Protein AF-A0A973H0E6-F1 (afdb_monomer_lite)

pLDDT: mean 86.82, std 16.66, range [43.59, 98.31]

Foldseek 3Di:
DDDDDDDPVVVVVVVVVVVLVVVLVVVLVVVPDPPDDVVNSVVSSQVSQVVVVHHPCQFPDDDPDPDPPPDDDGDD

Sequence (76 aa):
MPITLKSAKQIELLRDAGQLVRATFDLLRGHVRSGVTTAELDAIAEEFIRSRGADPVYKGYVPPGRRGWSNVPPFP

Radius of gyration: 15.98 Å; chains: 1; bounding box: 36×32×37 Å

Secondary structure (DSSP, 8-state):
----PPPHHHHHHHHHHHHHHHHHHHHHTTT--TT--HHHHHHHHHHHHHHTT---TTTT---TT-TT----PPP-

Structure (mmCIF, N/CA/C/O backbone):
data_AF-A0A973H0E6-F1
#
_entry.id   AF-A0A973H0E6-F1
#
loop_
_atom_site.group_PDB
_atom_site.id
_atom_site.type_symbol
_atom_site.label_atom_id
_atom_site.label_alt_id
_atom_site.label_comp_id
_atom_site.label_asym_id
_atom_site.label_entity_id
_atom_site.label_seq_id
_atom_site.pdbx_PDB_ins_code
_atom_site.Cartn_x
_atom_site.Cartn_y
_atom_site.Cartn_z
_atom_site.occupancy
_atom_site.B_iso_or_equiv
_atom_site.auth_seq_id
_atom_site.auth_comp_id
_atom_site.auth_asym_id
_atom_site.auth_atom_id
_atom_site.pdbx_PDB_model_num
ATOM 1 N N . MET A 1 1 ? 10.532 21.081 -13.214 1.00 66.88 1 MET A N 1
ATOM 2 C CA . MET A 1 1 ? 11.137 19.731 -13.159 1.00 66.88 1 MET A CA 1
ATOM 3 C C . MET A 1 1 ? 10.791 18.989 -14.439 1.00 66.88 1 MET A C 1
ATOM 5 O O . MET A 1 1 ? 9.623 19.032 -14.809 1.00 66.88 1 MET A O 1
ATOM 9 N N . PRO A 1 2 ? 11.754 18.353 -15.123 1.00 84.62 2 PRO A N 1
ATOM 10 C CA . PRO A 1 2 ? 11.456 17.520 -16.284 1.00 84.62 2 PRO A CA 1
ATOM 11 C C . PRO A 1 2 ? 10.706 16.245 -15.865 1.00 84.62 2 PRO A C 1
ATOM 13 O O . PRO A 1 2 ? 10.930 15.716 -14.776 1.00 84.62 2 PRO A O 1
ATOM 16 N N . ILE A 1 3 ? 9.819 15.753 -16.730 1.00 91.31 3 ILE A N 1
ATOM 17 C CA . ILE A 1 3 ? 9.116 14.479 -16.536 1.00 91.31 3 ILE A CA 1
ATOM 18 C C . ILE A 1 3 ? 10.080 13.342 -16.893 1.00 91.31 3 ILE A C 1
ATOM 20 O O . ILE A 1 3 ? 10.615 13.301 -17.999 1.00 91.31 3 ILE A O 1
ATOM 24 N N . THR A 1 4 ? 10.304 12.408 -15.968 1.00 92.88 4 THR A N 1
ATOM 25 C CA . THR A 1 4 ? 11.134 11.225 -16.231 1.00 92.88 4 THR A CA 1
ATOM 26 C C . THR A 1 4 ? 10.330 10.167 -16.978 1.00 92.88 4 THR A C 1
ATOM 28 O O . THR A 1 4 ? 9.392 9.592 -16.422 1.00 92.88 4 THR A O 1
ATOM 31 N N . LEU A 1 5 ? 10.731 9.863 -18.212 1.00 96.06 5 LEU A N 1
ATOM 32 C CA . LEU A 1 5 ? 10.176 8.744 -18.970 1.00 96.06 5 LEU A CA 1
ATOM 33 C C . LEU A 1 5 ? 10.676 7.415 -18.394 1.00 96.06 5 LEU A C 1
ATOM 35 O O . LEU A 1 5 ? 11.869 7.238 -18.150 1.00 96.06 5 LEU A O 1
ATOM 39 N N . LYS A 1 6 ? 9.748 6.488 -18.153 1.00 96.50 6 LYS A N 1
ATOM 40 C CA . LYS A 1 6 ? 10.055 5.144 -17.653 1.00 96.50 6 LYS A CA 1
ATOM 41 C C . LYS A 1 6 ? 10.435 4.225 -18.812 1.00 96.50 6 LYS A C 1
ATOM 43 O O . LYS A 1 6 ? 9.871 4.331 -19.898 1.00 96.50 6 LYS A O 1
ATOM 48 N N . SER A 1 7 ? 11.368 3.307 -18.578 1.00 98.12 7 SER A N 1
ATOM 49 C CA . SER A 1 7 ? 11.662 2.234 -19.532 1.00 98.12 7 SER A CA 1
ATOM 50 C C . SER A 1 7 ? 10.538 1.194 -19.552 1.00 98.12 7 SER A C 1
ATOM 52 O O . SER A 1 7 ? 9.774 1.086 -18.592 1.00 98.12 7 SER A O 1
ATOM 54 N N . ALA A 1 8 ? 10.469 0.373 -20.603 1.00 98.12 8 ALA A N 1
ATOM 55 C CA . ALA A 1 8 ? 9.497 -0.721 -20.683 1.00 98.12 8 ALA A CA 1
ATOM 56 C C . ALA A 1 8 ? 9.557 -1.642 -19.449 1.00 98.12 8 ALA A C 1
ATOM 58 O O . ALA A 1 8 ? 8.536 -1.910 -18.827 1.00 98.12 8 ALA A O 1
ATOM 59 N N . LYS A 1 9 ? 10.765 -2.022 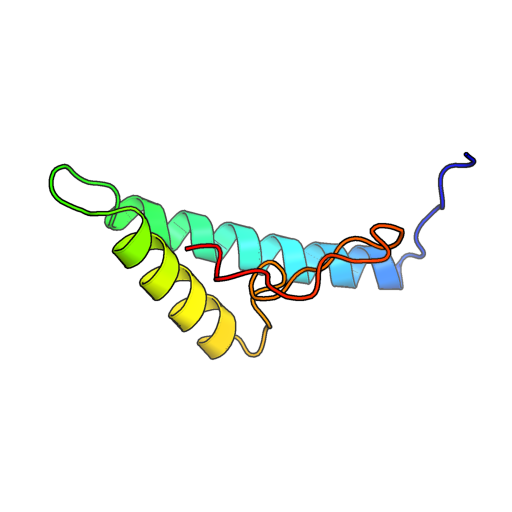-19.006 1.00 98.06 9 LYS A N 1
ATOM 60 C CA . LYS A 1 9 ? 10.961 -2.826 -17.788 1.00 98.06 9 LYS A CA 1
ATOM 61 C C . LYS A 1 9 ? 10.400 -2.145 -16.536 1.00 98.06 9 LYS A C 1
ATOM 63 O O . LYS A 1 9 ? 9.807 -2.807 -15.694 1.00 98.06 9 LYS A O 1
ATOM 68 N N . GLN A 1 10 ? 10.599 -0.834 -16.392 1.00 97.69 10 GLN A N 1
ATOM 69 C CA . GLN A 1 10 ? 10.031 -0.094 -15.265 1.00 97.69 10 GLN A CA 1
ATOM 70 C C . GLN A 1 10 ? 8.502 -0.081 -15.335 1.00 97.69 10 GLN A C 1
ATOM 72 O O . GLN A 1 10 ? 7.860 -0.282 -14.314 1.00 97.69 10 GLN A O 1
ATOM 77 N N . ILE A 1 11 ? 7.924 0.110 -16.522 1.00 98.19 11 ILE A N 1
ATOM 78 C CA . ILE A 1 11 ? 6.469 0.080 -16.720 1.00 98.19 11 ILE A CA 1
ATOM 79 C C . ILE A 1 11 ? 5.880 -1.275 -16.311 1.00 98.19 11 ILE A C 1
ATOM 81 O O . ILE A 1 11 ? 4.864 -1.288 -15.622 1.00 98.19 11 ILE A O 1
ATOM 85 N N . GLU A 1 12 ? 6.525 -2.391 -16.661 1.00 98.31 12 GLU A N 1
ATOM 86 C CA . GLU A 1 12 ? 6.086 -3.723 -16.215 1.00 98.31 12 GLU A CA 1
ATOM 87 C C . GLU A 1 12 ? 6.110 -3.854 -14.686 1.00 98.31 12 GLU A C 1
ATOM 89 O O . GLU A 1 12 ? 5.106 -4.226 -14.088 1.00 98.31 12 GLU A O 1
ATOM 94 N N . LEU A 1 13 ? 7.192 -3.425 -14.028 1.00 96.81 13 LEU A N 1
ATOM 95 C CA . LEU A 1 13 ? 7.268 -3.440 -12.560 1.00 96.81 13 LEU A CA 1
ATOM 96 C C . LEU A 1 13 ? 6.178 -2.575 -11.905 1.00 96.81 13 LEU A C 1
ATOM 98 O O . LEU A 1 13 ? 5.597 -2.956 -10.891 1.00 96.81 13 LEU A O 1
ATOM 102 N N . LEU A 1 14 ? 5.881 -1.408 -12.486 1.00 96.12 14 LEU A N 1
ATOM 103 C CA . LEU A 1 14 ? 4.777 -0.557 -12.038 1.00 96.12 14 LEU A CA 1
ATOM 104 C C . LEU A 1 14 ? 3.416 -1.240 -12.231 1.00 96.12 14 LEU A C 1
ATOM 106 O O . LEU A 1 14 ? 2.529 -1.064 -11.395 1.00 96.12 14 LEU A O 1
ATOM 110 N N . ARG A 1 15 ? 3.238 -2.008 -13.312 1.00 97.69 15 ARG A N 1
ATOM 111 C CA . ARG A 1 15 ? 2.006 -2.757 -13.575 1.00 97.69 15 ARG A CA 1
ATOM 112 C C . ARG A 1 15 ? 1.803 -3.850 -12.530 1.00 97.69 15 ARG A C 1
ATOM 114 O O . ARG A 1 15 ? 0.708 -3.927 -11.978 1.00 97.69 15 ARG A O 1
ATOM 121 N N . ASP A 1 16 ? 2.838 -4.620 -12.215 1.00 96.56 16 ASP A N 1
ATOM 122 C CA . ASP A 1 16 ? 2.777 -5.672 -11.193 1.00 96.56 16 ASP A CA 1
ATOM 123 C C . ASP A 1 16 ? 2.462 -5.086 -9.809 1.00 96.56 16 ASP A C 1
ATOM 125 O O . ASP A 1 16 ? 1.546 -5.543 -9.121 1.00 96.56 16 ASP A O 1
ATOM 129 N N . ALA A 1 17 ? 3.138 -3.993 -9.435 1.00 95.81 17 ALA A N 1
ATOM 130 C CA . ALA A 1 17 ? 2.844 -3.271 -8.198 1.00 95.81 17 ALA A CA 1
ATOM 131 C C . ALA A 1 17 ? 1.397 -2.741 -8.170 1.00 95.81 17 ALA A C 1
ATOM 133 O O . ALA A 1 17 ? 0.700 -2.863 -7.163 1.00 95.81 17 ALA A O 1
ATOM 134 N N . GLY A 1 18 ? 0.909 -2.192 -9.287 1.00 96.50 18 GLY A N 1
ATOM 135 C CA . GLY A 1 18 ? -0.466 -1.709 -9.416 1.00 96.50 18 GLY A CA 1
ATOM 136 C C . GLY A 1 18 ? -1.518 -2.817 -9.299 1.00 96.50 18 GLY A C 1
ATOM 137 O O . GLY A 1 18 ? -2.574 -2.597 -8.704 1.00 96.50 18 GLY A O 1
ATOM 138 N N . GLN A 1 19 ? -1.236 -4.017 -9.816 1.00 98.12 19 GLN A N 1
ATOM 139 C CA . GLN A 1 19 ? -2.117 -5.179 -9.660 1.00 98.12 19 GLN A CA 1
ATOM 140 C C . GLN A 1 19 ? -2.233 -5.603 -8.196 1.00 98.12 19 GLN A C 1
ATOM 142 O O . GLN A 1 19 ? -3.344 -5.864 -7.731 1.00 98.12 19 GLN A O 1
ATOM 147 N N . LEU A 1 20 ? -1.119 -5.611 -7.457 1.00 97.19 20 LEU A N 1
A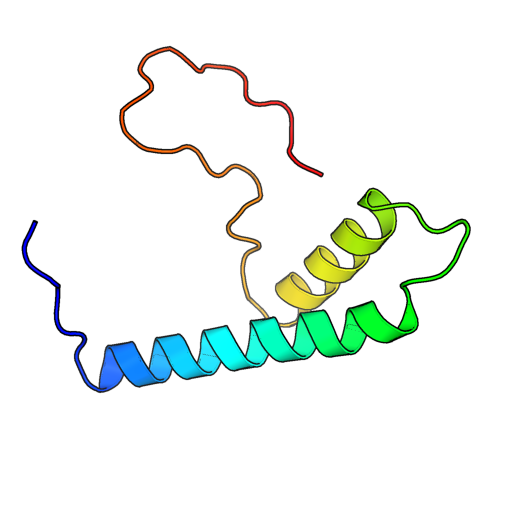TOM 148 C CA . LEU A 1 20 ? -1.139 -5.885 -6.023 1.00 97.19 20 LEU A CA 1
ATOM 149 C C . LEU A 1 20 ? -1.985 -4.851 -5.272 1.00 97.19 20 LEU A C 1
ATOM 151 O O . LEU A 1 20 ? -2.861 -5.229 -4.502 1.00 97.19 20 LEU A O 1
ATOM 155 N N . VAL A 1 21 ? -1.780 -3.559 -5.550 1.00 96.50 21 VAL A N 1
ATOM 156 C CA . VAL A 1 21 ? -2.570 -2.474 -4.943 1.00 96.50 21 VAL A CA 1
ATOM 157 C C . VAL A 1 21 ? -4.063 -2.667 -5.211 1.00 96.50 21 VAL A C 1
ATOM 159 O O . VAL A 1 21 ? -4.876 -2.572 -4.292 1.00 96.50 21 VAL A O 1
ATOM 162 N N . ARG A 1 22 ? -4.440 -2.988 -6.455 1.00 98.12 22 ARG A N 1
ATOM 163 C CA . ARG A 1 22 ? -5.834 -3.280 -6.813 1.00 98.12 22 ARG A CA 1
ATOM 164 C C . ARG A 1 22 ? -6.386 -4.463 -6.018 1.00 98.12 22 ARG A C 1
ATOM 166 O O . ARG A 1 22 ? -7.487 -4.355 -5.490 1.00 98.12 22 ARG A O 1
ATOM 173 N N . ALA A 1 23 ? -5.629 -5.553 -5.909 1.00 98.06 23 ALA A N 1
ATOM 174 C CA . ALA A 1 23 ? -6.043 -6.733 -5.156 1.00 98.06 23 ALA A CA 1
ATOM 175 C C . ALA A 1 23 ? -6.251 -6.424 -3.663 1.00 98.06 23 ALA A C 1
ATOM 177 O O . ALA A 1 23 ? -7.219 -6.905 -3.076 1.00 98.06 23 ALA A O 1
ATOM 178 N N . THR A 1 24 ? -5.410 -5.570 -3.069 1.00 97.25 24 THR A N 1
ATOM 179 C CA . THR A 1 24 ? -5.602 -5.087 -1.694 1.00 97.25 24 THR A CA 1
ATOM 180 C C . THR A 1 24 ? -6.914 -4.312 -1.557 1.00 97.25 24 THR A C 1
ATOM 182 O O . THR A 1 24 ? -7.683 -4.562 -0.634 1.00 97.25 24 THR A O 1
ATOM 185 N N . PHE A 1 25 ? -7.227 -3.408 -2.491 1.00 97.25 25 PHE A N 1
ATOM 186 C CA . PHE A 1 25 ? -8.506 -2.689 -2.466 1.00 97.25 25 PHE A CA 1
ATOM 187 C C . PHE A 1 25 ? -9.710 -3.616 -2.655 1.00 97.25 25 PHE A C 1
ATOM 189 O O . PHE A 1 25 ? -10.723 -3.433 -1.982 1.00 97.25 25 PHE A O 1
ATOM 196 N N . ASP A 1 26 ? -9.611 -4.602 -3.548 1.00 98.25 26 ASP A N 1
ATOM 197 C CA . ASP A 1 26 ? -10.674 -5.583 -3.778 1.00 98.25 26 ASP A CA 1
ATOM 198 C C . ASP A 1 26 ? -10.945 -6.420 -2.514 1.00 98.25 26 ASP A C 1
ATOM 200 O O . ASP A 1 26 ? -12.109 -6.638 -2.179 1.00 98.25 26 ASP A O 1
ATOM 204 N N . LEU A 1 27 ? -9.901 -6.803 -1.765 1.00 97.50 27 LEU A N 1
ATOM 205 C CA . LEU A 1 27 ? -10.029 -7.438 -0.448 1.00 97.50 27 LEU A CA 1
ATOM 206 C C . LEU A 1 27 ? -10.765 -6.524 0.541 1.00 97.50 27 LEU A C 1
ATOM 208 O O . LEU A 1 27 ? -11.779 -6.919 1.117 1.00 97.50 27 LEU A O 1
ATOM 212 N N . LEU A 1 28 ? -10.291 -5.286 0.714 1.00 97.50 28 LEU A N 1
ATOM 213 C CA . LEU A 1 28 ? -10.827 -4.360 1.716 1.00 97.50 28 LEU A CA 1
ATOM 214 C C . LEU A 1 28 ? -12.307 -4.034 1.510 1.00 97.50 28 LEU A C 1
ATOM 216 O O . LEU A 1 28 ? -13.010 -3.806 2.493 1.00 97.50 28 LEU A O 1
ATOM 220 N N . ARG A 1 29 ? -12.819 -4.059 0.271 1.00 97.06 29 ARG A N 1
ATOM 221 C CA . ARG A 1 29 ? -14.246 -3.815 -0.015 1.00 97.06 29 ARG A CA 1
ATOM 222 C C . ARG A 1 29 ? -15.185 -4.688 0.818 1.00 97.06 29 ARG A C 1
ATOM 224 O O . ARG A 1 29 ? -16.239 -4.203 1.213 1.00 97.06 29 ARG A O 1
ATOM 231 N N . GLY A 1 30 ? -14.812 -5.937 1.107 1.00 96.44 30 GLY A N 1
ATOM 232 C CA . GLY A 1 30 ? -15.618 -6.842 1.937 1.00 96.44 30 GLY A CA 1
ATOM 233 C C . GLY A 1 30 ? -15.614 -6.501 3.433 1.00 96.44 30 GLY A C 1
ATOM 234 O O . GLY A 1 30 ? -16.485 -6.957 4.171 1.00 96.44 30 GLY A O 1
ATOM 235 N N . HIS A 1 31 ? -14.657 -5.688 3.881 1.00 96.81 31 HIS A N 1
ATOM 236 C CA . HIS A 1 31 ? -14.449 -5.340 5.286 1.00 96.81 31 HIS A CA 1
ATOM 237 C C . HIS A 1 31 ? -14.949 -3.936 5.646 1.00 96.81 31 HIS A C 1
ATOM 239 O O . HIS A 1 31 ? -15.125 -3.639 6.826 1.00 96.81 31 HIS A O 1
ATOM 245 N N . VAL A 1 32 ? -15.225 -3.076 4.659 1.00 96.81 32 VAL A N 1
ATOM 246 C CA . VAL A 1 32 ? -15.758 -1.726 4.892 1.00 96.81 32 VAL A CA 1
ATOM 247 C C . VAL A 1 32 ? -17.232 -1.808 5.294 1.00 96.81 32 VAL A C 1
ATOM 249 O O . VAL A 1 32 ? -18.127 -1.907 4.456 1.00 96.81 32 VAL A O 1
ATOM 252 N N . ARG A 1 33 ? -17.489 -1.754 6.602 1.00 96.31 33 ARG A N 1
ATOM 253 C CA . ARG A 1 33 ? -18.834 -1.749 7.193 1.00 96.31 33 ARG A CA 1
ATOM 254 C C . ARG A 1 33 ? -18.855 -0.955 8.498 1.00 96.31 33 ARG A C 1
ATOM 256 O O . ARG A 1 33 ? -17.814 -0.730 9.110 1.00 96.31 33 ARG A O 1
ATOM 263 N N . SER A 1 34 ? -20.046 -0.540 8.931 1.00 96.75 34 SER A N 1
ATOM 264 C CA . SER A 1 34 ? -20.213 0.189 10.196 1.00 96.75 34 SER A CA 1
ATOM 265 C C . SER A 1 34 ? -19.642 -0.607 11.375 1.00 96.75 34 SER A C 1
ATOM 267 O O . SER A 1 34 ? -19.812 -1.825 11.444 1.00 96.75 34 SER A O 1
ATOM 269 N N . GLY A 1 35 ? -18.961 0.089 12.284 1.00 96.56 35 GLY A N 1
ATOM 270 C CA . GLY A 1 35 ? -18.292 -0.506 13.441 1.00 96.56 35 GLY A CA 1
ATOM 271 C C . GLY A 1 35 ? -16.857 -0.976 13.189 1.00 96.56 35 GLY A C 1
ATOM 272 O O . GLY A 1 35 ? -16.166 -1.249 14.161 1.00 96.56 35 GLY A O 1
ATOM 273 N N . VAL A 1 36 ? -16.392 -1.027 11.933 1.00 97.00 36 VAL A N 1
ATOM 274 C CA . VAL A 1 36 ? -14.984 -1.313 11.610 1.00 97.00 36 VAL A CA 1
ATOM 275 C C . VAL A 1 36 ? -14.172 -0.020 11.627 1.00 97.00 36 VAL A C 1
ATOM 277 O O . VAL A 1 36 ? -14.560 0.993 11.041 1.00 97.00 36 VAL A O 1
ATOM 280 N N . THR A 1 37 ? -13.032 -0.059 12.300 1.00 96.62 37 THR A N 1
ATOM 281 C CA . THR A 1 37 ? -12.076 1.041 12.401 1.00 96.62 37 THR A CA 1
ATOM 282 C C . THR A 1 37 ? -11.121 1.058 11.209 1.00 96.62 37 THR A C 1
ATOM 284 O O . THR A 1 37 ? -10.828 0.037 10.587 1.00 96.62 37 THR A O 1
ATOM 287 N N . THR A 1 38 ? -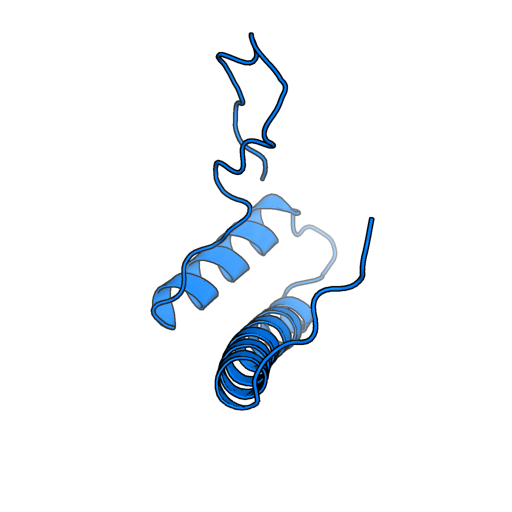10.565 2.227 10.899 1.00 94.38 38 THR A N 1
ATOM 288 C CA . THR A 1 38 ? -9.536 2.342 9.854 1.00 94.38 38 THR A CA 1
ATOM 289 C C . THR A 1 38 ? -8.257 1.584 10.208 1.00 94.38 38 THR A C 1
ATOM 291 O O . THR A 1 38 ? -7.589 1.102 9.303 1.00 94.38 38 THR A O 1
ATOM 294 N N . ALA A 1 39 ? -7.949 1.421 11.499 1.00 94.25 39 ALA A N 1
ATOM 295 C CA . ALA A 1 39 ? -6.813 0.627 11.963 1.00 94.25 39 ALA A CA 1
ATOM 296 C C . ALA A 1 39 ? -6.989 -0.875 11.671 1.00 94.25 39 ALA A C 1
ATOM 298 O O . ALA A 1 39 ? -6.031 -1.542 11.297 1.00 94.25 39 ALA A O 1
ATOM 299 N N . GLU A 1 40 ? -8.209 -1.409 11.784 1.00 96.31 40 GLU A N 1
ATOM 300 C CA . GLU A 1 40 ? -8.497 -2.796 11.390 1.00 96.31 40 GLU A CA 1
ATOM 301 C C . GLU A 1 40 ? -8.357 -2.991 9.876 1.00 96.31 40 GLU A C 1
ATOM 303 O O . GLU A 1 40 ? -7.791 -3.989 9.434 1.00 96.31 40 GLU A O 1
ATOM 308 N N . LEU A 1 41 ? -8.829 -2.030 9.073 1.00 96.62 41 LEU A N 1
ATOM 309 C CA . LEU A 1 41 ? -8.652 -2.068 7.616 1.00 96.62 41 LEU A CA 1
ATOM 310 C C . LEU A 1 41 ? -7.172 -2.002 7.222 1.00 96.62 41 LEU A C 1
ATOM 312 O O . LEU A 1 41 ? -6.745 -2.731 6.330 1.00 96.62 41 LEU A O 1
ATOM 316 N N . ASP A 1 42 ? -6.392 -1.156 7.891 1.00 95.44 42 ASP A N 1
ATOM 317 C CA . ASP A 1 42 ? -4.950 -1.053 7.677 1.00 95.44 42 ASP A CA 1
ATOM 318 C C . ASP A 1 42 ? -4.220 -2.358 8.041 1.00 95.44 42 ASP A C 1
ATOM 320 O O . ASP A 1 42 ? -3.433 -2.853 7.238 1.00 95.44 42 ASP A O 1
ATOM 324 N N . ALA A 1 43 ? -4.558 -2.992 9.169 1.00 96.00 43 ALA A N 1
ATOM 325 C CA . ALA A 1 43 ? -3.982 -4.282 9.552 1.00 96.00 43 ALA A CA 1
ATOM 326 C C . ALA A 1 43 ? -4.256 -5.383 8.509 1.00 96.00 43 ALA A C 1
ATOM 328 O O . ALA A 1 43 ? -3.347 -6.129 8.143 1.00 96.00 43 ALA A O 1
ATOM 329 N N . ILE A 1 44 ? -5.484 -5.447 7.975 1.00 97.00 44 ILE A N 1
ATOM 330 C CA . ILE A 1 44 ? -5.852 -6.382 6.896 1.00 97.00 44 ILE A CA 1
ATOM 331 C C . ILE A 1 44 ? -5.037 -6.096 5.628 1.00 97.00 44 ILE A C 1
ATOM 333 O O . ILE A 1 44 ? -4.555 -7.018 4.965 1.00 97.00 44 ILE A O 1
ATOM 337 N N . ALA A 1 45 ? -4.877 -4.818 5.275 1.00 96.44 45 ALA A N 1
ATOM 338 C CA . ALA A 1 45 ? -4.096 -4.415 4.113 1.00 96.44 45 ALA A CA 1
ATOM 339 C C . ALA A 1 45 ? -2.615 -4.784 4.271 1.00 96.44 45 ALA A C 1
ATOM 341 O O . ALA A 1 45 ? -2.019 -5.327 3.339 1.00 96.44 45 ALA A O 1
ATOM 342 N N . GLU A 1 46 ? -2.029 -4.521 5.440 1.00 95.62 46 GLU A N 1
ATOM 343 C CA . GLU A 1 46 ? -0.638 -4.839 5.752 1.00 95.62 46 GLU A CA 1
ATOM 344 C C . GLU A 1 46 ? -0.379 -6.346 5.684 1.00 95.62 46 GLU A C 1
ATOM 346 O O . GLU A 1 46 ? 0.556 -6.771 5.001 1.00 95.62 46 GLU A O 1
ATOM 351 N N . GLU A 1 47 ? -1.218 -7.157 6.331 1.00 96.88 47 GLU A N 1
ATOM 352 C CA . GLU A 1 47 ? -1.099 -8.616 6.294 1.00 96.88 47 GLU A CA 1
ATOM 353 C C . GLU A 1 47 ? -1.161 -9.134 4.852 1.00 96.88 47 GLU A C 1
ATOM 355 O O . GLU A 1 47 ? -0.301 -9.911 4.422 1.00 96.88 47 GLU A O 1
ATOM 360 N N . PHE A 1 48 ? -2.119 -8.642 4.062 1.00 97.56 48 PHE A N 1
ATOM 361 C CA . PHE A 1 48 ? -2.262 -9.046 2.669 1.00 97.56 48 PHE A CA 1
ATOM 362 C C . PHE A 1 48 ? -1.049 -8.652 1.819 1.00 97.56 48 PHE A C 1
ATOM 364 O O . PHE A 1 48 ? -0.525 -9.486 1.078 1.00 97.56 48 PHE A O 1
ATOM 371 N N . ILE A 1 49 ? -0.562 -7.415 1.941 1.00 96.62 49 ILE A N 1
ATOM 372 C CA . ILE A 1 49 ? 0.607 -6.923 1.196 1.00 96.62 49 ILE A CA 1
ATOM 373 C C . ILE A 1 49 ? 1.852 -7.754 1.540 1.00 96.62 49 ILE A C 1
ATOM 375 O O . ILE A 1 49 ? 2.543 -8.228 0.632 1.00 96.62 49 ILE A O 1
ATOM 379 N N . ARG A 1 50 ? 2.095 -8.018 2.830 1.00 96.19 50 ARG A N 1
ATOM 380 C CA . ARG A 1 50 ? 3.225 -8.843 3.287 1.00 96.19 50 ARG A CA 1
ATOM 381 C C . ARG A 1 50 ? 3.114 -10.290 2.821 1.00 96.19 50 ARG A C 1
ATOM 383 O O . ARG A 1 50 ? 4.112 -10.864 2.390 1.00 96.19 50 ARG A O 1
ATOM 390 N N . SER A 1 51 ? 1.909 -10.866 2.820 1.00 97.38 51 SER A N 1
ATOM 391 C CA . SER A 1 51 ? 1.669 -12.233 2.323 1.00 97.38 51 SER A CA 1
ATOM 392 C C . SER A 1 51 ? 2.021 -12.407 0.838 1.00 97.38 51 SER A C 1
ATOM 394 O O . SER A 1 51 ? 2.282 -13.517 0.377 1.00 97.38 51 SER A O 1
ATOM 396 N N . ARG A 1 52 ? 2.061 -11.301 0.084 1.00 95.75 52 ARG A N 1
ATOM 397 C CA . ARG A 1 52 ? 2.423 -11.247 -1.337 1.00 95.75 52 ARG A CA 1
ATOM 398 C C . ARG A 1 52 ? 3.897 -10.892 -1.565 1.00 95.75 52 ARG A C 1
ATOM 400 O O . ARG A 1 52 ? 4.289 -10.690 -2.711 1.00 95.75 52 ARG A O 1
ATOM 407 N N . GLY A 1 53 ? 4.708 -10.830 -0.505 1.00 94.44 53 GLY A N 1
ATOM 408 C CA . GLY A 1 53 ? 6.139 -10.528 -0.586 1.00 94.44 53 GLY A CA 1
ATOM 409 C C . GLY A 1 53 ? 6.452 -9.063 -0.896 1.00 94.44 53 GLY A C 1
ATOM 410 O O . GLY A 1 53 ? 7.532 -8.774 -1.404 1.00 94.44 53 GLY A O 1
ATOM 411 N N . 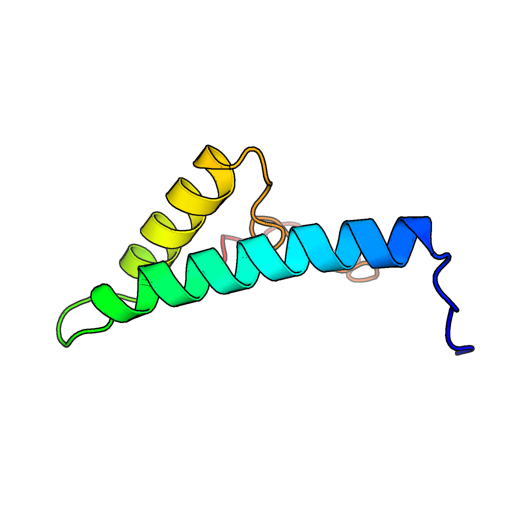ALA A 1 54 ? 5.515 -8.151 -0.632 1.00 94.62 54 ALA A N 1
ATOM 412 C CA . ALA A 1 54 ? 5.696 -6.719 -0.831 1.00 94.62 54 ALA A CA 1
ATOM 413 C C . ALA A 1 54 ? 5.746 -5.966 0.503 1.00 94.62 54 ALA A C 1
ATOM 415 O O . ALA A 1 54 ? 5.255 -6.442 1.528 1.00 94.62 54 ALA A O 1
ATOM 416 N N . ASP A 1 55 ? 6.305 -4.756 0.461 1.00 90.88 55 ASP A N 1
ATOM 417 C CA . ASP A 1 55 ? 6.432 -3.889 1.627 1.00 90.88 55 ASP A CA 1
ATOM 418 C C . ASP A 1 55 ? 5.370 -2.776 1.629 1.00 90.88 55 ASP A C 1
ATOM 420 O O . ASP A 1 55 ? 5.164 -2.109 0.606 1.00 90.88 55 ASP A O 1
ATOM 424 N N . PRO A 1 56 ? 4.709 -2.512 2.772 1.00 91.00 56 PRO A N 1
ATOM 425 C CA . PRO A 1 56 ? 3.778 -1.399 2.911 1.00 91.00 56 PRO A CA 1
ATOM 426 C C . PRO A 1 56 ? 4.543 -0.066 2.963 1.00 91.00 56 PRO A C 1
ATOM 428 O O . PRO A 1 56 ? 4.945 0.403 4.024 1.00 91.00 56 PRO A O 1
ATOM 431 N N . VAL A 1 57 ? 4.725 0.563 1.798 1.00 85.06 57 VAL A N 1
ATOM 432 C CA . VAL A 1 57 ? 5.593 1.745 1.587 1.00 85.06 57 VAL A CA 1
ATOM 433 C C . VAL A 1 57 ? 5.316 2.919 2.534 1.00 85.06 57 VAL A C 1
ATOM 435 O O . VAL A 1 57 ? 6.224 3.691 2.830 1.00 85.06 57 VAL A O 1
ATOM 438 N N . TYR A 1 58 ? 4.080 3.077 3.008 1.00 83.19 58 TYR A N 1
ATOM 439 C CA . TYR A 1 58 ? 3.708 4.190 3.883 1.00 83.19 58 TYR A CA 1
ATOM 440 C C . TYR A 1 58 ? 4.096 3.975 5.352 1.00 83.19 58 TYR A C 1
ATOM 442 O O . TYR A 1 58 ? 4.242 4.955 6.087 1.00 83.19 58 TYR A O 1
ATOM 450 N N . LYS A 1 59 ? 4.338 2.731 5.784 1.00 82.38 59 LYS A N 1
ATOM 451 C CA . LYS A 1 59 ? 4.810 2.445 7.142 1.00 82.38 59 LYS A CA 1
ATOM 452 C C . LYS A 1 59 ? 6.257 2.920 7.282 1.00 82.38 59 LYS A C 1
ATOM 454 O O . LYS A 1 59 ? 7.174 2.351 6.701 1.00 82.38 59 LYS A O 1
ATOM 459 N N . GLY A 1 60 ? 6.454 3.993 8.049 1.00 74.75 60 GLY A N 1
ATOM 460 C CA . GLY A 1 60 ? 7.773 4.598 8.255 1.00 74.75 60 GLY A CA 1
ATOM 461 C C . GLY A 1 60 ? 8.248 5.491 7.103 1.00 74.75 60 GLY A C 1
ATOM 462 O O . GLY A 1 60 ? 9.433 5.817 7.042 1.00 74.75 60 GLY A O 1
ATOM 463 N N . TYR A 1 61 ? 7.355 5.912 6.199 1.00 80.81 61 TYR A N 1
ATOM 464 C CA . TYR A 1 61 ? 7.715 6.838 5.124 1.00 80.81 61 TYR A CA 1
ATOM 465 C C . TYR A 1 61 ? 8.142 8.206 5.680 1.00 80.81 61 TYR A C 1
ATOM 467 O O . TYR A 1 61 ? 7.352 8.914 6.306 1.00 80.81 61 TYR A O 1
ATOM 475 N N . VAL A 1 62 ? 9.388 8.606 5.400 1.00 72.31 62 VAL A N 1
ATOM 476 C CA . VAL A 1 62 ? 9.939 9.918 5.768 1.00 72.31 62 VAL A CA 1
ATOM 477 C C . VAL A 1 62 ? 10.278 10.703 4.497 1.00 72.31 62 VAL A C 1
ATOM 479 O O . VAL A 1 62 ? 11.193 10.317 3.766 1.00 72.31 62 VAL A O 1
ATOM 482 N N . PRO A 1 63 ? 9.581 11.815 4.203 1.00 66.81 63 PRO A N 1
ATOM 483 C CA . PRO A 1 63 ? 9.877 12.606 3.019 1.00 66.81 63 PRO A CA 1
ATOM 484 C C . PRO A 1 63 ? 11.239 13.321 3.142 1.00 66.81 63 PRO A C 1
ATOM 486 O O . PRO A 1 63 ? 11.562 13.876 4.201 1.00 66.81 63 PRO A O 1
ATOM 489 N N . PRO A 1 64 ? 12.037 13.370 2.060 1.00 62.75 64 PRO A N 1
ATOM 490 C CA . PRO A 1 64 ? 13.329 14.047 2.065 1.00 62.75 64 PRO A CA 1
ATOM 491 C C . PRO A 1 64 ? 13.162 15.566 2.249 1.00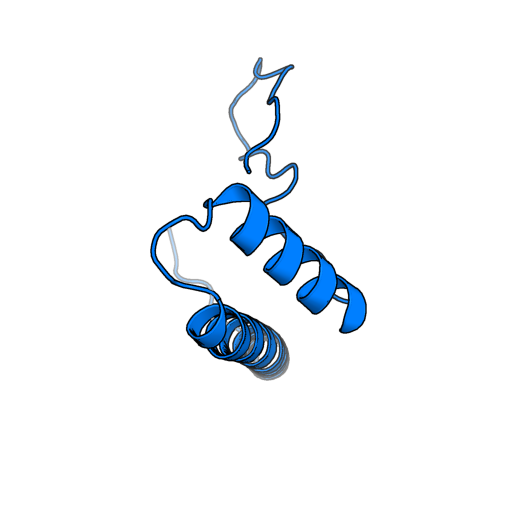 62.75 64 PRO A C 1
ATOM 493 O O . PRO A 1 64 ? 12.302 16.187 1.629 1.00 62.75 64 PRO A O 1
ATOM 496 N N . GLY A 1 65 ? 14.002 16.178 3.094 1.00 65.00 65 GLY A N 1
ATOM 497 C CA . GLY A 1 65 ? 14.066 17.638 3.282 1.00 65.00 65 GLY A CA 1
ATOM 498 C C . GLY A 1 65 ? 13.528 18.176 4.613 1.00 65.00 65 GLY A C 1
ATOM 499 O O . GLY A 1 65 ? 13.777 19.336 4.934 1.00 65.00 65 GLY A O 1
ATOM 500 N N . ARG A 1 66 ? 12.876 17.356 5.448 1.00 58.94 66 ARG A N 1
ATOM 501 C CA . ARG A 1 66 ? 12.505 17.759 6.817 1.00 58.94 66 ARG A CA 1
ATOM 502 C C . ARG A 1 66 ? 13.620 17.439 7.815 1.00 58.94 66 ARG A C 1
ATOM 504 O O . ARG A 1 66 ? 13.552 16.466 8.560 1.00 58.94 66 ARG A O 1
ATOM 511 N N . ARG A 1 67 ? 14.673 18.265 7.822 1.00 46.88 67 ARG A N 1
ATOM 512 C CA . ARG A 1 67 ? 15.742 18.214 8.837 1.00 46.88 67 ARG A CA 1
ATOM 513 C C . ARG A 1 67 ? 15.113 18.521 10.211 1.00 46.88 67 ARG A C 1
ATOM 515 O O . ARG A 1 67 ? 14.685 19.648 10.428 1.00 46.88 67 ARG A O 1
ATOM 522 N N . GLY A 1 68 ? 15.009 17.528 11.101 1.00 55.94 68 GLY A N 1
ATOM 523 C CA . GLY A 1 68 ? 14.497 17.707 12.474 1.00 55.94 68 GLY A CA 1
ATOM 524 C C . GLY A 1 68 ? 13.173 17.014 12.824 1.00 55.94 68 GLY A C 1
ATOM 525 O O . GLY A 1 68 ? 12.705 17.161 13.948 1.00 55.94 68 GLY A O 1
ATOM 526 N N . TRP A 1 69 ? 12.571 16.229 11.925 1.00 53.06 69 TRP A N 1
ATOM 527 C CA . TRP A 1 69 ? 11.524 15.273 12.317 1.00 53.06 69 TRP A CA 1
ATOM 528 C C . TRP A 1 69 ? 12.180 13.981 12.817 1.00 53.06 69 TRP A C 1
ATOM 530 O O . TRP A 1 69 ? 12.399 13.040 12.063 1.00 53.06 69 TRP A O 1
ATOM 540 N N . SER A 1 70 ? 12.554 13.975 14.095 1.00 58.03 70 SER A N 1
ATOM 541 C CA . SER A 1 70 ? 13.145 12.826 14.792 1.00 58.03 70 SER A CA 1
ATOM 542 C C . SER A 1 70 ? 12.125 11.951 15.528 1.00 58.03 70 SER A C 1
ATOM 544 O O . SER A 1 70 ? 12.536 11.059 16.250 1.00 58.03 70 SER A O 1
ATOM 546 N N . ASN A 1 71 ? 10.817 12.140 15.331 1.00 54.00 71 ASN A N 1
ATOM 547 C CA . ASN A 1 71 ? 9.777 11.257 15.870 1.00 54.00 71 ASN A CA 1
ATOM 548 C C . ASN A 1 71 ? 8.527 11.324 14.984 1.00 54.00 71 ASN A C 1
ATOM 550 O O . ASN A 1 71 ? 7.707 12.223 15.153 1.00 54.00 71 ASN A O 1
ATOM 554 N N . VAL A 1 72 ? 8.363 10.385 14.051 1.00 51.16 72 VAL A N 1
ATOM 555 C CA . VAL A 1 72 ? 7.047 10.115 13.450 1.00 51.16 72 VAL A CA 1
ATOM 556 C C . VAL A 1 72 ? 6.480 8.884 14.156 1.00 51.16 72 VAL A C 1
ATOM 558 O O . VAL A 1 72 ? 6.879 7.772 13.811 1.00 51.16 72 VAL A O 1
ATOM 561 N N . PRO A 1 73 ? 5.604 9.034 15.168 1.00 48.62 73 PRO A N 1
ATOM 562 C CA . PRO A 1 73 ? 4.745 7.942 15.584 1.00 48.62 73 PRO A CA 1
ATOM 563 C C . PRO A 1 73 ? 3.685 7.700 14.503 1.00 48.62 73 PRO A C 1
ATOM 565 O O . PRO A 1 73 ? 3.370 8.594 13.713 1.00 48.62 73 PRO A O 1
ATOM 568 N N . PRO A 1 74 ? 3.219 6.453 14.415 1.00 48.53 74 PRO A N 1
ATOM 569 C CA . PRO A 1 74 ? 2.918 5.795 13.162 1.00 48.53 74 PRO A CA 1
ATOM 570 C C . PRO A 1 74 ? 1.659 6.391 12.540 1.00 48.53 74 PRO A C 1
ATOM 572 O O . PRO A 1 74 ? 0.688 6.692 13.232 1.00 48.53 74 PRO A O 1
ATOM 575 N N . PHE A 1 75 ? 1.657 6.514 11.214 1.00 43.59 75 PHE A N 1
ATOM 576 C CA . PHE A 1 75 ? 0.394 6.392 10.496 1.00 43.59 75 PHE A CA 1
ATOM 577 C C . PHE A 1 75 ? -0.246 5.065 10.971 1.00 43.59 75 PHE A C 1
ATOM 579 O O . PHE A 1 75 ? 0.479 4.058 11.008 1.00 43.59 75 PHE A O 1
ATOM 586 N N . PRO A 1 76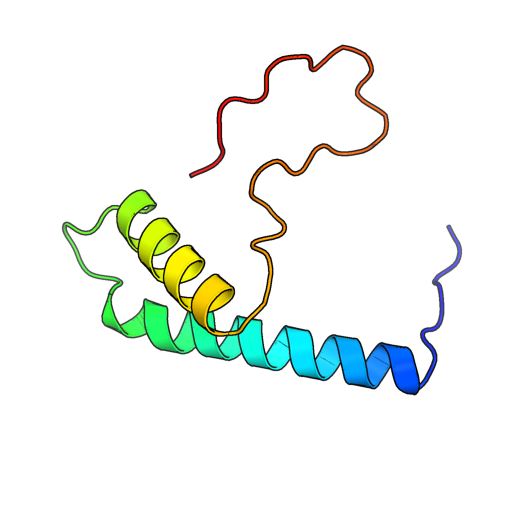 ? -1.528 5.011 11.376 1.00 50.91 76 PRO A N 1
ATOM 587 C CA . PRO A 1 76 ? -2.296 3.841 10.991 1.00 50.91 76 PRO A CA 1
ATOM 588 C C . PRO A 1 76 ? -2.313 3.848 9.464 1.00 50.91 76 PRO A C 1
ATOM 590 O O . PRO A 1 76 ? -3.049 4.683 8.897 1.00 50.91 76 PRO A O 1
#